Protein AF-K9S9N6-F1 (afdb_monomer_lite)

Radius of gyration: 40.44 Å; chains: 1; bounding box: 75×22×131 Å

Foldseek 3Di:
DDDPPPPDPPVVVVVVVVVVVVVVVVVVVVVVVVVVVVVVVVVVVVVVVVVVVVVVVLVVVLVVVVVVLLVVLVVVLVVLLVVLVVQCVVCVVVVPVVSNVVSVVVNVVSVPDDSCPCVPDVVNSVVLSVDPPRDDDD

Secondary structure (DSSP, 8-state):
---------HHHHHHHHHHHHHHHHHHHHHHHHHHHHHHHHHHHHHHHHHHHHHHHHHHHHHHHHHHHHHHHHHHHHHHHHHHHHHHHHHHHHTT-HHHHHHHHHHHHHHHHS-TTGGGS-HHHHHHHHH-TTPPPP-

Structure (mmCIF, N/CA/C/O backbone):
data_AF-K9S9N6-F1
#
_entry.id   AF-K9S9N6-F1
#
loop_
_atom_site.group_PDB
_atom_site.id
_atom_site.type_symbol
_atom_site.label_atom_id
_atom_site.label_alt_id
_atom_site.label_comp_id
_atom_site.label_asym_id
_atom_site.label_entity_id
_atom_site.label_seq_id
_atom_site.pdbx_PDB_ins_code
_atom_site.Cartn_x
_atom_site.Cartn_y
_atom_site.Cartn_z
_atom_site.occupancy
_atom_site.B_iso_or_equiv
_atom_si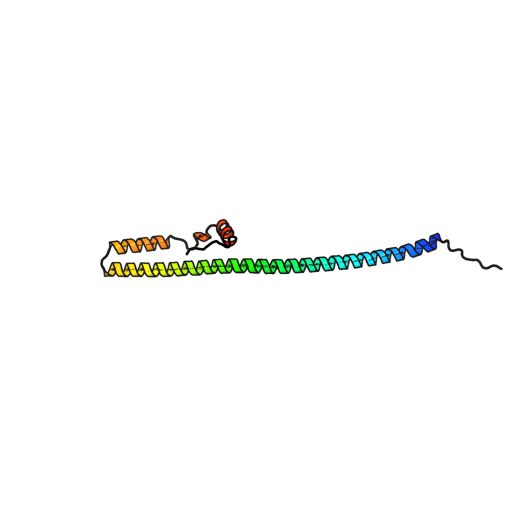te.auth_seq_id
_atom_site.auth_comp_id
_atom_site.auth_asym_id
_atom_site.auth_atom_id
_atom_site.pdbx_PDB_model_num
ATOM 1 N N . MET A 1 1 ? 47.840 4.949 -93.642 1.00 35.94 1 MET A N 1
ATOM 2 C CA . MET A 1 1 ? 47.994 6.023 -92.637 1.00 35.94 1 MET A CA 1
ATOM 3 C C . MET A 1 1 ? 47.017 5.736 -91.503 1.00 35.94 1 MET A C 1
ATOM 5 O O . MET A 1 1 ? 45.825 5.930 -91.660 1.00 35.94 1 MET A O 1
ATOM 9 N N . THR A 1 2 ? 47.425 4.837 -90.606 1.00 35.91 2 THR A N 1
ATOM 10 C CA . THR A 1 2 ? 47.933 5.119 -89.242 1.00 35.91 2 THR A CA 1
ATOM 11 C C . THR A 1 2 ? 46.810 5.328 -88.223 1.00 35.91 2 THR A C 1
ATOM 13 O O . THR A 1 2 ? 46.416 6.445 -87.905 1.00 35.91 2 THR A O 1
ATOM 16 N N . SER A 1 3 ? 46.335 4.201 -87.674 1.00 38.38 3 SER A N 1
ATOM 17 C CA . SER A 1 3 ? 45.550 4.136 -86.440 1.00 38.38 3 SER A CA 1
ATOM 18 C C . SER A 1 3 ? 46.307 4.805 -85.295 1.00 38.38 3 SER A C 1
ATOM 20 O O . SER A 1 3 ? 47.335 4.304 -84.839 1.00 38.38 3 SER A O 1
ATOM 22 N N . LYS A 1 4 ? 45.774 5.915 -84.784 1.00 41.75 4 LYS A N 1
ATOM 23 C CA . LYS A 1 4 ? 46.237 6.515 -83.533 1.00 41.75 4 LYS A CA 1
ATOM 24 C C . LYS A 1 4 ? 45.588 5.747 -82.380 1.00 41.75 4 LYS A C 1
ATOM 26 O O . LYS A 1 4 ? 44.461 6.036 -81.992 1.00 41.75 4 LYS A O 1
ATOM 31 N N . LYS A 1 5 ? 46.277 4.719 -81.869 1.00 47.81 5 LYS A N 1
ATOM 32 C CA . LYS A 1 5 ? 45.902 4.066 -80.606 1.00 47.81 5 LYS A CA 1
ATOM 33 C C . LYS A 1 5 ? 45.937 5.132 -79.510 1.00 47.81 5 LYS A C 1
ATOM 35 O O . LYS A 1 5 ? 47.008 5.615 -79.152 1.00 47.81 5 LYS A O 1
ATOM 40 N N . ILE A 1 6 ? 44.769 5.512 -79.003 1.00 48.66 6 ILE A N 1
ATOM 41 C CA . ILE A 1 6 ? 44.653 6.325 -77.793 1.00 48.66 6 ILE A CA 1
ATOM 42 C C . ILE A 1 6 ? 45.094 5.417 -76.643 1.00 48.66 6 ILE A C 1
ATOM 44 O O . ILE A 1 6 ? 44.329 4.587 -76.155 1.00 48.66 6 ILE A O 1
ATOM 48 N N . SER A 1 7 ? 46.370 5.513 -76.274 1.00 48.69 7 SER A N 1
ATOM 49 C CA . SER A 1 7 ? 46.910 4.852 -75.091 1.00 48.69 7 SER A CA 1
ATOM 50 C C . SER A 1 7 ? 46.390 5.595 -73.867 1.00 48.69 7 SER A C 1
ATOM 52 O O . SER A 1 7 ? 47.002 6.556 -73.406 1.00 48.69 7 SER A O 1
ATOM 54 N N . VAL A 1 8 ? 45.224 5.183 -73.373 1.00 56.25 8 VAL A N 1
ATOM 55 C CA . VAL A 1 8 ? 44.716 5.648 -72.081 1.00 56.25 8 VAL A CA 1
ATOM 56 C C . VAL A 1 8 ? 45.676 5.128 -71.015 1.00 56.25 8 VAL A C 1
ATOM 58 O O . VAL A 1 8 ? 45.861 3.916 -70.892 1.00 56.25 8 VAL A O 1
ATOM 61 N N . ASN A 1 9 ? 46.326 6.041 -70.293 1.00 54.34 9 ASN A N 1
ATOM 62 C CA . ASN A 1 9 ? 47.296 5.708 -69.257 1.00 54.34 9 ASN A CA 1
ATOM 63 C C . ASN A 1 9 ? 46.612 4.817 -68.196 1.00 54.34 9 ASN A C 1
ATOM 65 O O . ASN A 1 9 ? 45.558 5.215 -67.686 1.00 54.34 9 ASN A O 1
ATOM 69 N N . PRO A 1 10 ? 47.151 3.628 -67.860 1.00 54.59 10 PRO A N 1
ATOM 70 C CA . PRO A 1 10 ? 46.539 2.728 -66.881 1.00 54.59 10 PRO A CA 1
ATOM 71 C C . PRO A 1 10 ? 46.238 3.424 -65.545 1.00 54.59 10 PRO A C 1
ATOM 73 O O . PRO A 1 10 ? 45.196 3.160 -64.958 1.00 54.59 10 PRO A O 1
ATOM 76 N N . ALA A 1 11 ? 47.048 4.404 -65.132 1.00 53.44 11 ALA A N 1
ATOM 77 C CA . ALA A 1 11 ? 46.818 5.186 -63.915 1.00 53.44 11 ALA A CA 1
ATOM 78 C C . ALA A 1 11 ? 45.503 6.003 -63.921 1.00 53.44 11 ALA A C 1
ATOM 80 O O . ALA A 1 11 ? 44.859 6.142 -62.884 1.00 53.44 11 ALA A O 1
ATOM 81 N N . GLN A 1 12 ? 45.053 6.510 -65.078 1.00 52.38 12 GLN A N 1
ATOM 82 C CA . GLN A 1 12 ? 43.804 7.285 -65.181 1.00 52.38 12 GLN A CA 1
ATOM 83 C C . GLN A 1 12 ? 42.551 6.397 -65.183 1.00 52.38 12 GLN A C 1
ATOM 85 O O . GLN A 1 12 ? 41.514 6.805 -64.668 1.00 52.38 12 GLN A O 1
ATOM 90 N N . LYS A 1 13 ? 42.641 5.172 -65.719 1.00 51.28 13 LYS A N 1
ATOM 91 C CA . LYS A 1 13 ? 41.547 4.187 -65.638 1.00 51.28 13 LYS A CA 1
ATOM 92 C C . LYS A 1 13 ? 41.347 3.660 -64.219 1.00 51.28 13 LYS A C 1
ATOM 94 O O . LYS A 1 13 ? 40.213 3.402 -63.834 1.00 51.28 13 LYS A O 1
ATOM 99 N N . VAL A 1 14 ? 42.434 3.517 -63.460 1.00 53.84 14 VAL A N 1
ATOM 100 C CA . VAL A 1 14 ? 42.390 3.059 -62.067 1.00 53.84 14 VAL A CA 1
ATOM 101 C C . VAL A 1 14 ? 41.729 4.125 -61.183 1.00 53.84 14 VAL A C 1
ATOM 103 O O . VAL A 1 14 ? 40.761 3.809 -60.505 1.00 53.84 14 VAL A O 1
ATOM 106 N N . ASN A 1 15 ? 42.113 5.403 -61.294 1.00 54.91 15 ASN A N 1
ATOM 107 C CA . ASN A 1 15 ? 41.486 6.490 -60.518 1.00 54.91 15 ASN A CA 1
ATOM 108 C C . ASN A 1 15 ? 39.991 6.723 -60.826 1.00 54.91 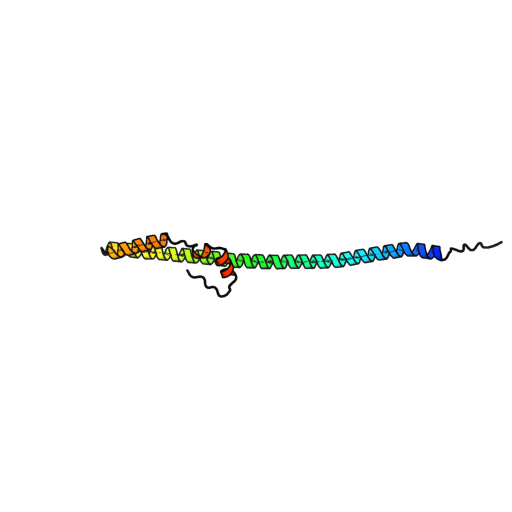15 ASN A C 1
ATOM 110 O O . ASN A 1 15 ? 39.243 7.122 -59.940 1.00 54.91 15 ASN A O 1
ATOM 114 N N . ALA A 1 16 ? 39.529 6.462 -62.054 1.00 57.09 16 ALA A N 1
ATOM 115 C CA . ALA A 1 16 ? 38.117 6.629 -62.420 1.00 57.09 16 ALA A CA 1
ATOM 116 C C . ALA A 1 16 ? 37.190 5.534 -61.850 1.00 57.09 16 ALA A C 1
ATOM 118 O O . ALA A 1 16 ? 35.989 5.757 -61.732 1.00 57.09 16 ALA A O 1
ATOM 119 N N . LEU A 1 17 ? 37.736 4.360 -61.512 1.00 56.94 17 LEU A N 1
ATOM 120 C CA . LEU A 1 17 ? 37.004 3.245 -60.894 1.00 56.94 17 LEU A CA 1
ATOM 121 C C . LEU A 1 17 ? 37.074 3.269 -59.361 1.00 56.94 17 LEU A C 1
ATOM 123 O O . LEU A 1 17 ? 36.203 2.696 -58.711 1.00 56.94 17 LEU A O 1
ATOM 127 N N . VAL A 1 18 ? 38.078 3.947 -58.798 1.00 61.56 18 VAL A N 1
ATOM 128 C CA . VAL A 1 18 ? 38.259 4.114 -57.349 1.00 61.56 18 VAL A CA 1
ATOM 129 C C . VAL A 1 18 ? 37.129 4.960 -56.748 1.00 61.56 18 VAL A C 1
ATOM 131 O O . VAL A 1 18 ? 36.502 4.511 -55.797 1.00 61.56 18 VAL A O 1
ATOM 134 N N . LEU A 1 19 ? 36.754 6.085 -57.372 1.00 71.69 19 LEU A N 1
ATOM 135 C CA . LEU A 1 19 ? 35.685 6.965 -56.864 1.00 71.69 19 LEU A CA 1
ATOM 136 C C . LEU A 1 19 ? 34.297 6.281 -56.777 1.00 71.69 19 LEU A C 1
ATOM 138 O O . LEU A 1 19 ? 33.666 6.352 -55.726 1.00 71.69 19 LEU A O 1
ATOM 142 N N . PRO A 1 20 ? 33.793 5.571 -57.812 1.00 78.44 20 PRO A N 1
ATOM 143 C CA . PRO A 1 20 ? 32.525 4.846 -57.701 1.00 78.44 20 PRO A CA 1
ATOM 144 C C . PRO A 1 20 ? 32.567 3.680 -56.709 1.00 78.44 20 PRO A C 1
ATOM 146 O O . PRO A 1 20 ? 31.561 3.399 -56.062 1.00 78.44 20 PRO A O 1
ATOM 149 N N . ALA A 1 21 ? 33.706 2.987 -56.592 1.00 80.69 21 ALA A N 1
ATOM 150 C CA . ALA A 1 21 ? 33.866 1.890 -55.641 1.00 80.69 21 ALA A CA 1
ATOM 151 C C . ALA A 1 21 ? 33.877 2.393 -54.188 1.00 80.69 21 ALA A C 1
ATOM 153 O O . ALA A 1 21 ? 3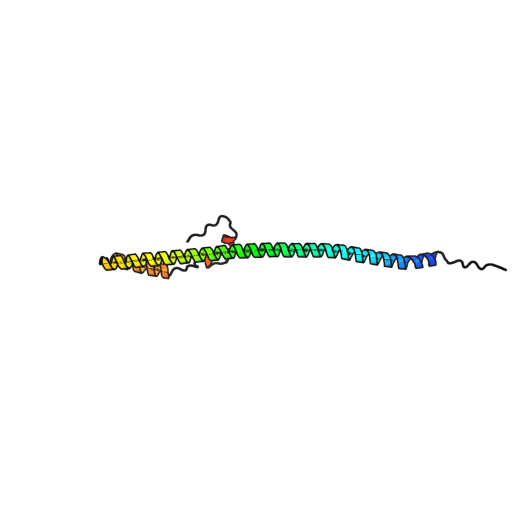3.247 1.779 -53.330 1.00 80.69 21 ALA A O 1
ATOM 154 N N . GLU A 1 22 ? 34.522 3.533 -53.928 1.00 85.19 22 GLU A N 1
ATOM 155 C CA . GLU A 1 22 ? 34.493 4.226 -52.635 1.00 85.19 22 GLU A CA 1
ATOM 156 C C . GLU A 1 22 ? 33.070 4.675 -52.281 1.00 85.19 22 GLU A C 1
ATOM 158 O O . GLU A 1 22 ? 32.581 4.329 -51.208 1.00 85.19 22 GLU A O 1
ATOM 163 N N . CYS A 1 23 ? 32.343 5.314 -53.207 1.00 85.50 23 CYS A N 1
ATOM 164 C CA . CYS A 1 23 ? 30.943 5.693 -52.978 1.00 85.50 23 CYS A CA 1
ATOM 165 C C . CYS A 1 23 ? 30.038 4.484 -52.687 1.00 85.50 23 CYS A C 1
ATOM 167 O O . CYS A 1 23 ? 29.174 4.547 -51.815 1.00 85.50 23 CYS A O 1
ATOM 169 N N . LEU A 1 24 ? 30.217 3.367 -53.401 1.00 89.75 24 LEU A N 1
ATOM 170 C CA . LEU A 1 24 ? 29.468 2.138 -53.121 1.00 89.75 24 LEU A CA 1
ATOM 171 C C . LEU A 1 24 ? 29.815 1.572 -51.740 1.00 89.75 24 LEU A C 1
ATOM 173 O O . LEU A 1 24 ? 28.915 1.133 -51.026 1.00 89.75 24 LEU A O 1
ATOM 177 N N . SER A 1 25 ? 31.090 1.611 -51.350 1.00 92.06 25 SER A N 1
ATOM 178 C CA . SER A 1 25 ? 31.528 1.189 -50.019 1.00 92.06 25 SER A CA 1
ATOM 179 C C . SER A 1 25 ? 30.906 2.051 -48.921 1.00 92.06 25 SER A C 1
ATOM 181 O O . SER A 1 25 ? 30.432 1.511 -47.926 1.00 92.06 25 SER A O 1
ATOM 183 N N . GLU A 1 26 ? 30.853 3.370 -49.106 1.00 93.12 26 GLU A N 1
ATOM 184 C CA . GLU A 1 26 ? 30.209 4.295 -48.166 1.00 93.12 26 GLU A CA 1
ATOM 185 C C . GLU A 1 26 ? 28.707 4.025 -48.034 1.00 93.12 26 GLU A C 1
ATOM 187 O O . GLU A 1 26 ? 28.184 3.996 -46.922 1.00 93.12 26 GLU A O 1
ATOM 192 N N . ILE A 1 27 ? 28.011 3.760 -49.146 1.00 93.69 27 ILE A N 1
ATOM 193 C CA . ILE A 1 27 ? 26.580 3.418 -49.128 1.00 93.69 27 ILE A CA 1
ATOM 194 C C . ILE A 1 27 ? 26.349 2.099 -48.389 1.00 93.69 27 ILE A C 1
ATOM 196 O O . ILE A 1 27 ? 25.461 2.018 -47.541 1.00 93.69 27 ILE A O 1
ATOM 200 N N . VAL A 1 28 ? 27.144 1.066 -48.682 1.00 95.69 28 VAL A N 1
ATOM 201 C CA . VAL A 1 28 ? 27.030 -0.234 -48.005 1.00 95.69 28 VAL A CA 1
ATOM 202 C C . VAL A 1 28 ? 27.301 -0.082 -46.510 1.00 95.69 28 VAL A C 1
ATOM 204 O O . VAL A 1 28 ? 26.550 -0.633 -45.704 1.00 95.69 28 VAL A O 1
ATOM 207 N N . GLN A 1 29 ? 28.312 0.705 -46.136 1.00 96.00 29 GLN A N 1
ATOM 208 C CA . GLN A 1 29 ? 28.620 0.986 -44.738 1.00 96.00 29 GLN A CA 1
ATOM 209 C C . GLN A 1 29 ? 27.463 1.721 -44.054 1.00 96.00 29 GLN A C 1
ATOM 211 O O . GLN A 1 29 ? 26.982 1.261 -43.024 1.00 96.00 29 GLN A O 1
ATOM 216 N N . ALA A 1 30 ? 26.936 2.786 -44.662 1.00 95.88 30 ALA A N 1
ATOM 217 C CA . ALA A 1 30 ? 25.815 3.545 -44.114 1.00 95.88 30 ALA A CA 1
ATOM 218 C C . ALA A 1 30 ? 24.543 2.690 -43.963 1.00 95.88 30 ALA A C 1
ATOM 220 O O . ALA A 1 30 ? 23.841 2.790 -42.957 1.00 95.88 30 ALA A O 1
ATOM 221 N N . CYS A 1 31 ? 24.247 1.814 -44.930 1.00 96.25 31 CYS A N 1
ATOM 222 C CA . CYS A 1 31 ? 23.138 0.867 -44.828 1.00 96.25 31 CYS A CA 1
ATOM 223 C C . CYS A 1 31 ? 23.361 -0.158 -43.710 1.00 96.25 31 CYS A C 1
ATOM 225 O O . CYS A 1 31 ? 22.431 -0.442 -42.954 1.00 96.25 31 CYS A O 1
ATOM 227 N N . SER A 1 32 ? 24.574 -0.703 -43.590 1.00 96.56 32 SER A N 1
ATOM 228 C CA . SER A 1 32 ? 24.931 -1.635 -42.518 1.00 96.56 32 SER A CA 1
ATOM 229 C C . SER A 1 32 ? 24.783 -0.975 -41.146 1.00 96.56 32 SER A C 1
ATOM 231 O O . SER A 1 32 ? 24.112 -1.518 -40.268 1.00 96.56 32 SER A O 1
ATOM 233 N N . ASP A 1 33 ? 25.329 0.230 -40.984 1.00 97.56 33 ASP A N 1
ATOM 234 C CA . ASP A 1 33 ? 25.253 1.003 -39.745 1.00 97.56 33 ASP A CA 1
ATOM 235 C C . ASP A 1 33 ? 23.803 1.326 -39.388 1.00 97.56 33 ASP A C 1
ATOM 237 O O . ASP A 1 33 ? 23.387 1.128 -38.246 1.00 97.56 33 ASP A O 1
ATOM 241 N N . TYR A 1 34 ? 22.995 1.738 -40.370 1.00 97.25 34 TYR A N 1
ATOM 242 C CA . TYR A 1 34 ? 21.566 1.961 -40.168 1.00 97.25 34 TYR A CA 1
ATOM 243 C C . TYR A 1 34 ? 20.853 0.703 -39.661 1.00 97.25 34 TYR A C 1
ATOM 245 O O . TYR A 1 34 ? 20.088 0.790 -38.702 1.00 97.25 34 TYR A O 1
ATOM 253 N N . LEU A 1 35 ? 21.093 -0.464 -40.269 1.00 97.69 35 LEU A N 1
ATOM 254 C CA . LEU A 1 35 ? 20.455 -1.716 -39.850 1.00 97.69 35 LEU A CA 1
ATOM 255 C C . LEU A 1 35 ? 20.863 -2.111 -38.427 1.00 97.69 35 LEU A C 1
ATOM 257 O O . LEU A 1 35 ? 20.005 -2.499 -37.631 1.00 97.69 35 LEU A O 1
ATOM 261 N N . ILE A 1 36 ? 22.148 -1.964 -38.093 1.00 97.81 36 ILE A N 1
ATOM 262 C CA . ILE A 1 36 ? 22.672 -2.232 -36.749 1.00 97.81 36 ILE A CA 1
ATOM 263 C C . ILE A 1 36 ? 22.012 -1.298 -35.731 1.00 97.81 36 ILE A C 1
ATOM 265 O O . ILE A 1 36 ? 21.466 -1.767 -34.731 1.00 97.81 36 ILE A O 1
ATOM 269 N N . ILE A 1 37 ? 22.011 0.012 -35.995 1.00 98.06 37 ILE A N 1
ATOM 270 C CA . ILE A 1 37 ? 21.406 1.015 -35.112 1.00 98.06 37 ILE A CA 1
ATOM 271 C C . ILE A 1 37 ? 19.906 0.753 -34.969 1.00 98.06 37 ILE A C 1
ATOM 273 O O . ILE A 1 37 ? 19.385 0.753 -33.857 1.00 98.06 37 ILE A O 1
ATOM 277 N N . ALA A 1 38 ? 19.199 0.473 -36.064 1.00 97.94 38 ALA A N 1
ATOM 278 C CA . ALA A 1 38 ? 17.768 0.202 -36.030 1.00 97.94 38 ALA A CA 1
ATOM 279 C C . ALA A 1 38 ? 17.438 -0.994 -35.125 1.00 97.94 38 ALA A C 1
ATOM 281 O O . ALA A 1 38 ? 16.485 -0.924 -34.347 1.00 97.94 38 ALA A O 1
ATOM 282 N N . GLU A 1 39 ? 18.224 -2.070 -35.184 1.00 97.69 39 GLU A N 1
ATOM 283 C CA . GLU A 1 39 ? 18.004 -3.248 -34.346 1.00 97.69 39 GLU A CA 1
ATOM 284 C C . GLU A 1 39 ? 18.362 -3.002 -32.871 1.00 97.69 39 GLU A C 1
ATOM 286 O O . GLU A 1 39 ? 17.619 -3.405 -31.967 1.00 97.69 39 GLU A O 1
ATOM 291 N N . GLN A 1 40 ? 19.438 -2.254 -32.607 1.00 98.19 40 GLN A N 1
ATOM 292 C CA . GLN A 1 40 ? 19.784 -1.804 -31.255 1.00 98.19 40 GLN A CA 1
ATOM 293 C C . GLN A 1 40 ? 18.672 -0.938 -30.652 1.00 98.19 40 GLN A C 1
ATOM 295 O O . GLN A 1 40 ? 18.247 -1.175 -29.522 1.00 98.19 40 GLN A O 1
ATOM 300 N N . GLU A 1 41 ? 18.144 0.025 -31.407 1.00 97.88 41 GLU A N 1
ATOM 301 C CA . GLU A 1 41 ? 17.078 0.914 -30.944 1.00 97.88 41 GLU A CA 1
ATOM 302 C C . GLU A 1 41 ? 15.749 0.176 -30.738 1.00 97.88 41 GLU A C 1
ATOM 304 O O . GLU A 1 41 ? 15.024 0.467 -29.789 1.00 97.88 41 GLU A O 1
ATOM 309 N N . LYS A 1 42 ? 15.412 -0.825 -31.565 1.00 98.06 42 LYS A N 1
ATOM 310 C CA . LYS A 1 42 ? 14.264 -1.710 -31.281 1.00 98.06 42 LYS A CA 1
ATOM 311 C C . LYS A 1 42 ? 14.446 -2.454 -29.962 1.00 98.06 42 LYS A C 1
ATOM 313 O O . LYS A 1 42 ? 13.506 -2.535 -29.174 1.00 98.06 42 LYS A O 1
ATOM 318 N N . THR A 1 43 ? 15.644 -2.977 -29.716 1.00 97.75 43 THR A N 1
ATOM 319 C CA . THR A 1 43 ? 15.954 -3.702 -28.479 1.00 97.75 43 THR A CA 1
ATOM 320 C C . THR A 1 43 ? 15.846 -2.782 -27.264 1.00 97.75 43 THR A C 1
ATOM 322 O O . THR A 1 43 ? 15.205 -3.149 -26.281 1.00 97.75 43 THR A O 1
ATOM 325 N N . LYS A 1 44 ? 16.381 -1.557 -27.352 1.00 98.25 44 LYS A N 1
ATOM 326 C CA . LYS A 1 44 ? 16.252 -0.538 -26.299 1.00 98.25 44 LYS A CA 1
ATOM 327 C C . LYS A 1 44 ? 14.792 -0.187 -26.017 1.00 98.25 44 LYS A C 1
ATOM 329 O O . LYS A 1 44 ? 14.402 -0.170 -24.856 1.00 98.25 44 LYS A O 1
ATOM 334 N N . ARG A 1 45 ? 13.966 0.024 -27.051 1.00 98.06 45 ARG A N 1
ATOM 335 C CA . ARG A 1 45 ? 12.525 0.297 -26.876 1.00 98.06 45 ARG A CA 1
ATOM 336 C C . ARG A 1 45 ? 11.811 -0.841 -26.152 1.00 98.06 45 ARG A C 1
ATOM 338 O O . ARG A 1 45 ? 11.137 -0.586 -25.163 1.00 98.06 45 ARG A O 1
ATOM 345 N N . ARG A 1 46 ? 12.041 -2.095 -26.560 1.00 97.81 46 ARG A N 1
ATOM 346 C CA . ARG A 1 46 ? 11.476 -3.264 -25.860 1.00 97.81 46 ARG A CA 1
ATOM 347 C C . ARG A 1 46 ? 11.935 -3.353 -24.404 1.00 97.81 46 ARG A C 1
ATOM 349 O O . ARG A 1 46 ? 11.149 -3.725 -23.541 1.00 97.81 46 ARG A O 1
ATOM 356 N N . ALA A 1 47 ? 13.197 -3.028 -24.123 1.00 97.62 47 ALA A N 1
ATOM 357 C CA . ALA A 1 47 ? 13.711 -3.010 -22.756 1.00 97.62 47 ALA A CA 1
ATOM 358 C C . ALA A 1 47 ? 13.024 -1.931 -21.903 1.00 97.62 47 ALA A C 1
ATOM 360 O O . ALA A 1 47 ? 12.674 -2.206 -20.758 1.00 97.62 47 ALA A O 1
ATOM 361 N N . ILE A 1 48 ? 12.783 -0.743 -22.468 1.00 98.06 48 ILE A N 1
ATOM 362 C CA . ILE A 1 48 ? 12.039 0.339 -21.807 1.00 98.06 48 ILE A CA 1
ATOM 363 C C . ILE A 1 48 ? 10.596 -0.092 -21.530 1.00 98.06 48 ILE A C 1
ATOM 365 O O . ILE A 1 48 ? 10.147 0.044 -20.400 1.00 98.06 48 ILE A O 1
ATOM 369 N N . GLU A 1 49 ? 9.900 -0.678 -22.508 1.00 98.12 49 GLU A N 1
ATOM 370 C CA . GLU A 1 49 ? 8.524 -1.176 -22.340 1.00 98.12 49 GLU A CA 1
ATOM 371 C C . GLU A 1 49 ? 8.432 -2.261 -21.252 1.00 98.12 49 GLU A C 1
ATOM 373 O O . GLU A 1 49 ? 7.522 -2.265 -20.420 1.00 98.12 49 GLU A O 1
ATOM 378 N N . ALA A 1 50 ? 9.392 -3.191 -21.229 1.00 97.88 50 ALA A N 1
ATOM 379 C CA . ALA A 1 50 ? 9.449 -4.236 -20.211 1.00 97.88 50 ALA A CA 1
ATOM 380 C C . ALA A 1 50 ? 9.725 -3.659 -18.814 1.00 97.88 50 ALA A C 1
ATOM 382 O O . ALA A 1 50 ? 9.102 -4.085 -17.837 1.00 97.88 50 ALA A O 1
ATOM 383 N N . TRP A 1 51 ? 10.639 -2.688 -18.721 1.00 97.94 51 TRP A N 1
ATOM 384 C CA . TRP A 1 51 ? 10.942 -1.978 -17.482 1.00 97.94 51 TRP A CA 1
ATOM 385 C C . TRP A 1 51 ? 9.729 -1.193 -16.978 1.00 97.94 51 TRP A C 1
ATOM 387 O O . TRP A 1 51 ? 9.335 -1.374 -15.831 1.00 97.94 51 TRP A O 1
ATOM 397 N N . GLU A 1 52 ? 9.078 -0.419 -17.848 1.00 98.00 52 GLU A N 1
ATOM 398 C CA . GLU A 1 52 ? 7.865 0.338 -17.537 1.00 98.00 52 GLU A CA 1
ATOM 399 C C . GLU A 1 52 ? 6.778 -0.583 -16.980 1.00 98.00 52 GLU A C 1
ATOM 401 O O . GLU A 1 52 ? 6.255 -0.345 -15.890 1.00 98.00 52 GLU A O 1
ATOM 406 N N . LYS A 1 53 ? 6.482 -1.686 -17.679 1.00 98.06 53 LYS A N 1
ATOM 407 C CA . LYS A 1 53 ? 5.462 -2.645 -17.243 1.00 98.06 53 LYS A CA 1
ATOM 408 C C . LYS A 1 53 ? 5.777 -3.231 -15.867 1.00 98.06 53 LYS A C 1
ATOM 410 O O . LYS A 1 53 ? 4.872 -3.365 -15.043 1.00 98.06 53 LYS A O 1
ATOM 415 N N . LYS A 1 54 ? 7.040 -3.588 -15.617 1.00 97.81 54 LYS A N 1
ATOM 416 C CA . LYS A 1 54 ? 7.480 -4.111 -14.320 1.00 97.81 54 LYS A CA 1
ATOM 417 C C . LYS A 1 54 ? 7.320 -3.056 -13.225 1.00 97.81 54 LYS A C 1
ATOM 419 O O . LYS A 1 54 ? 6.701 -3.342 -12.206 1.00 97.81 54 LYS A O 1
ATOM 424 N N . SER A 1 55 ? 7.818 -1.844 -13.449 1.00 95.75 55 SER A N 1
ATOM 425 C CA . SER A 1 55 ? 7.748 -0.758 -12.471 1.00 95.75 55 SER A CA 1
ATOM 426 C C . SER A 1 55 ? 6.309 -0.359 -12.148 1.00 95.75 55 SER A C 1
ATOM 428 O O . SER A 1 55 ? 5.976 -0.184 -10.980 1.00 95.75 55 SER A O 1
ATOM 430 N N . LEU A 1 56 ? 5.424 -0.286 -13.146 1.00 97.75 56 LEU A N 1
ATOM 431 C CA . LEU A 1 56 ? 4.000 -0.021 -12.920 1.00 97.75 56 LEU A CA 1
ATOM 432 C C . LEU A 1 56 ? 3.331 -1.128 -12.099 1.00 97.75 56 LEU A C 1
ATOM 434 O O . LEU A 1 56 ? 2.549 -0.830 -11.196 1.00 97.75 56 LEU A O 1
ATOM 438 N N . ALA A 1 57 ? 3.645 -2.396 -12.380 1.00 96.69 57 ALA A N 1
ATOM 439 C CA . ALA A 1 57 ? 3.121 -3.520 -11.609 1.00 96.69 57 ALA A CA 1
ATOM 440 C C . ALA A 1 57 ? 3.602 -3.486 -10.148 1.00 96.69 57 ALA A C 1
ATOM 442 O O . ALA A 1 57 ? 2.801 -3.688 -9.238 1.00 96.69 57 ALA A O 1
ATOM 443 N N . GLU A 1 58 ? 4.879 -3.174 -9.916 1.00 93.00 58 GLU A N 1
ATOM 444 C CA . GLU A 1 58 ? 5.445 -3.019 -8.570 1.00 93.00 58 GLU A CA 1
ATOM 445 C C . GLU A 1 58 ? 4.802 -1.856 -7.804 1.00 93.00 58 GLU A C 1
ATOM 447 O O . GLU A 1 58 ? 4.425 -2.021 -6.644 1.00 93.00 58 GLU A O 1
ATOM 452 N N . ILE A 1 59 ? 4.630 -0.693 -8.445 1.00 93.31 59 ILE A N 1
ATOM 453 C CA . ILE A 1 59 ? 3.959 0.469 -7.841 1.00 93.31 59 ILE A CA 1
ATOM 454 C C . ILE A 1 59 ? 2.518 0.116 -7.471 1.00 93.31 59 ILE A C 1
ATOM 456 O O . ILE A 1 59 ? 2.080 0.418 -6.361 1.00 93.31 59 ILE A O 1
ATOM 460 N N . LYS A 1 60 ? 1.789 -0.552 -8.374 1.00 95.69 60 LYS A N 1
ATOM 461 C CA . LYS A 1 60 ? 0.403 -0.953 -8.123 1.00 95.69 60 LYS A CA 1
ATOM 462 C C . LYS A 1 60 ? 0.307 -1.939 -6.960 1.00 95.69 60 LYS A C 1
ATOM 464 O O . LYS A 1 60 ? -0.494 -1.715 -6.066 1.00 95.69 60 LYS A O 1
ATOM 469 N N . ALA A 1 61 ? 1.161 -2.961 -6.918 1.00 92.38 61 ALA A N 1
ATOM 470 C CA . ALA A 1 61 ? 1.169 -3.927 -5.822 1.00 92.38 61 ALA A CA 1
ATOM 471 C C . ALA A 1 61 ? 1.446 -3.262 -4.461 1.00 92.38 61 ALA A C 1
ATOM 473 O O . ALA A 1 61 ? 0.757 -3.545 -3.483 1.00 92.38 61 ALA A O 1
ATOM 474 N N . LYS A 1 62 ? 2.411 -2.333 -4.404 1.00 90.81 62 LYS A N 1
ATOM 475 C CA . LYS A 1 62 ? 2.700 -1.550 -3.191 1.00 90.81 62 LYS A CA 1
ATOM 476 C C . LYS A 1 62 ? 1.516 -0.668 -2.789 1.00 90.81 62 LYS A C 1
ATOM 478 O O . LYS A 1 62 ? 1.180 -0.606 -1.611 1.00 90.81 62 LYS A O 1
ATOM 483 N N . SER A 1 63 ? 0.873 -0.012 -3.755 1.00 93.25 63 SER A N 1
ATOM 484 C CA . SER A 1 63 ? -0.328 0.795 -3.517 1.00 93.25 63 SER A CA 1
ATOM 485 C C . SER A 1 63 ? -1.471 -0.0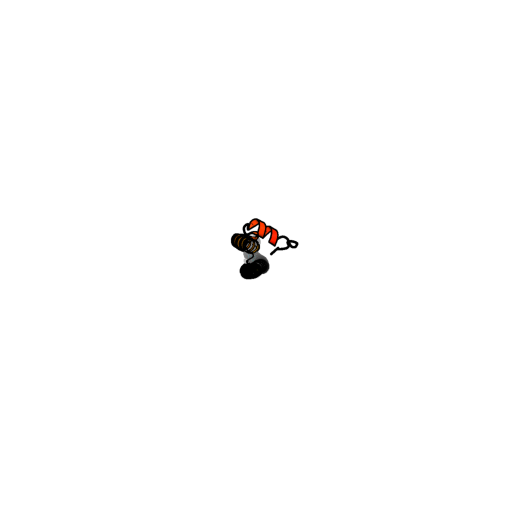50 -2.957 1.00 93.25 63 SER A C 1
ATOM 487 O O . SER A 1 63 ? -2.058 0.324 -1.949 1.00 93.25 63 SER A O 1
ATOM 489 N N . ASP A 1 64 ? -1.771 -1.185 -3.585 1.00 93.94 64 ASP A N 1
ATOM 490 C CA . ASP A 1 64 ? -2.868 -2.066 -3.181 1.00 93.94 64 ASP A CA 1
ATOM 491 C C . ASP A 1 64 ? -2.641 -2.605 -1.757 1.00 93.94 64 ASP A C 1
ATOM 493 O O . ASP A 1 64 ? -3.572 -2.639 -0.953 1.00 93.94 64 ASP A O 1
ATOM 497 N N . LEU A 1 65 ? -1.393 -2.938 -1.402 1.00 90.81 65 LEU A N 1
ATOM 498 C CA . LEU A 1 65 ? -1.026 -3.338 -0.042 1.00 90.81 65 LEU A CA 1
ATOM 499 C C . LEU A 1 65 ? -1.274 -2.215 0.972 1.00 90.81 65 LEU A C 1
ATOM 501 O O . LEU A 1 65 ? -1.903 -2.455 2.002 1.00 90.81 65 LEU A O 1
ATOM 505 N N . LEU A 1 66 ? -0.799 -0.996 0.694 1.00 90.38 66 LEU A N 1
ATOM 506 C CA . LEU A 1 66 ? -0.966 0.141 1.605 1.00 90.38 66 LEU A CA 1
ATOM 507 C C . LEU A 1 66 ? -2.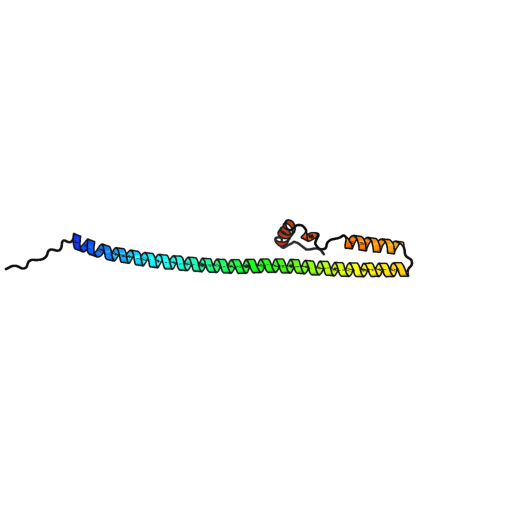442 0.509 1.791 1.00 90.38 66 LEU A C 1
ATOM 509 O O . LEU A 1 66 ? -2.867 0.779 2.911 1.00 90.38 66 LEU A O 1
ATOM 513 N N . ILE A 1 67 ? -3.229 0.493 0.713 1.00 91.94 67 ILE A N 1
ATOM 514 C CA . ILE A 1 67 ? -4.672 0.740 0.786 1.00 91.94 67 ILE A CA 1
ATOM 515 C C . ILE A 1 67 ? -5.360 -0.350 1.609 1.00 91.94 67 ILE A C 1
ATOM 517 O O . ILE A 1 67 ? -6.105 -0.017 2.527 1.00 91.94 67 ILE A O 1
ATOM 521 N N . 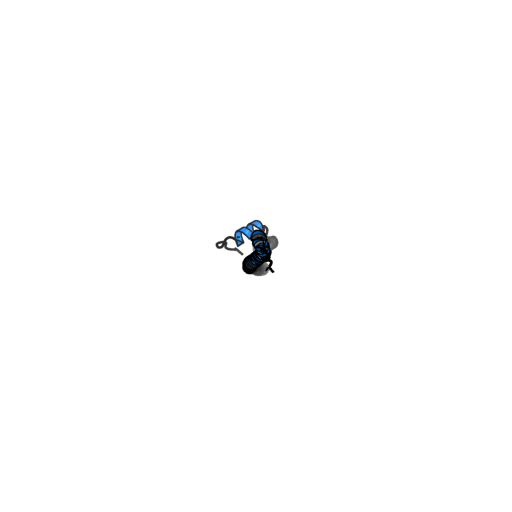GLY A 1 68 ? -5.053 -1.628 1.366 1.00 92.00 68 GLY A N 1
ATOM 522 C CA . GLY A 1 68 ? -5.622 -2.730 2.144 1.00 92.00 68 GLY A CA 1
ATOM 523 C C . GLY A 1 68 ? -5.261 -2.665 3.633 1.00 92.00 68 GLY A C 1
ATOM 524 O O . GLY A 1 68 ? -6.112 -2.912 4.487 1.00 92.00 68 GLY A O 1
ATOM 525 N N . TYR A 1 69 ? -4.025 -2.275 3.961 1.00 90.44 69 TYR A N 1
ATOM 526 C CA . TYR A 1 69 ? -3.607 -2.021 5.343 1.00 90.44 69 TYR A CA 1
ATOM 527 C C . TYR A 1 69 ? -4.442 -0.910 5.991 1.00 90.44 69 TYR A C 1
ATOM 529 O O . TYR A 1 69 ? -4.937 -1.073 7.108 1.00 90.44 69 TYR A O 1
ATOM 537 N N . LEU A 1 70 ? -4.633 0.208 5.284 1.00 90.38 70 LEU A N 1
ATOM 538 C CA . LEU A 1 70 ? -5.416 1.330 5.790 1.00 90.38 70 LEU A CA 1
ATOM 539 C C . LEU A 1 70 ? -6.872 0.936 6.022 1.00 90.38 70 LEU A C 1
ATOM 541 O O . LEU A 1 70 ? -7.377 1.153 7.120 1.00 90.38 70 LEU A O 1
ATOM 545 N N . GLU A 1 71 ? -7.527 0.321 5.038 1.00 92.81 71 GLU A N 1
ATOM 546 C CA . GLU A 1 71 ? -8.909 -0.157 5.169 1.00 92.81 71 GLU A CA 1
ATOM 547 C C . GLU A 1 71 ? -9.071 -1.040 6.413 1.00 92.81 71 GLU A C 1
ATOM 549 O O . GLU A 1 71 ? -9.949 -0.794 7.240 1.00 92.81 71 GLU A O 1
ATOM 554 N N . ARG A 1 72 ? -8.148 -1.989 6.619 1.00 92.12 72 ARG A N 1
ATOM 555 C CA . ARG A 1 72 ? -8.145 -2.873 7.788 1.00 92.12 72 ARG A CA 1
ATOM 556 C C . ARG A 1 72 ? -7.971 -2.113 9.108 1.00 92.12 72 ARG A C 1
ATOM 558 O O . ARG A 1 72 ? -8.751 -2.327 10.033 1.00 92.12 72 ARG A O 1
ATOM 565 N N . SER A 1 73 ? -6.996 -1.205 9.189 1.00 91.06 73 SER A N 1
ATOM 566 C CA . SER A 1 73 ? -6.732 -0.403 10.396 1.00 91.06 73 SER A CA 1
ATOM 567 C C . SER A 1 73 ? -7.922 0.492 10.765 1.00 91.06 73 SER A C 1
ATOM 569 O O . SER A 1 73 ? -8.263 0.648 11.942 1.00 91.06 73 SER A O 1
ATOM 571 N N . PHE A 1 74 ? -8.588 1.083 9.769 1.00 91.31 74 PHE A N 1
ATOM 572 C CA . PHE A 1 74 ? -9.783 1.895 9.998 1.00 91.31 74 PHE A CA 1
ATOM 573 C C . PHE A 1 74 ? -10.986 1.046 10.424 1.00 91.31 74 PHE A C 1
ATOM 575 O O . PHE A 1 74 ? -11.676 1.432 11.371 1.00 91.31 74 PHE A O 1
ATOM 582 N N . ASP A 1 75 ? -11.200 -0.115 9.802 1.00 94.38 75 ASP A N 1
ATOM 583 C CA . ASP A 1 75 ? -12.262 -1.054 10.177 1.00 94.38 75 ASP A CA 1
ATOM 584 C C . ASP A 1 75 ? -12.102 -1.561 11.615 1.00 94.38 75 ASP A C 1
ATOM 586 O O . ASP A 1 75 ? -13.071 -1.626 12.378 1.00 94.38 75 ASP A O 1
ATOM 590 N N . GLU A 1 76 ? -10.882 -1.921 12.010 1.00 92.62 76 GLU A N 1
ATOM 591 C CA . GLU A 1 76 ? -10.588 -2.372 13.370 1.00 92.62 76 GLU A CA 1
ATOM 592 C C . GLU A 1 76 ? -10.764 -1.241 14.380 1.00 92.62 76 GLU A C 1
ATOM 594 O O . GLU A 1 76 ? -11.405 -1.437 15.416 1.00 92.62 76 GLU A O 1
ATOM 599 N N . ARG A 1 77 ? -10.332 -0.016 14.050 1.00 93.94 77 ARG A N 1
ATOM 600 C CA . ARG A 1 77 ? -10.595 1.146 14.907 1.00 93.94 77 ARG A CA 1
ATOM 601 C C . ARG A 1 77 ? -12.091 1.409 15.080 1.00 93.94 77 ARG A C 1
ATOM 603 O O . ARG A 1 77 ? -12.520 1.694 16.197 1.00 93.94 77 ARG A O 1
ATOM 610 N N . ALA A 1 78 ? -12.886 1.303 14.016 1.00 95.06 78 ALA A N 1
ATOM 611 C CA . ALA A 1 78 ? -14.335 1.479 14.094 1.00 95.06 78 ALA A CA 1
ATOM 612 C C . ALA A 1 78 ? -14.980 0.442 15.029 1.00 95.06 78 ALA A C 1
ATOM 614 O O . ALA A 1 78 ? -15.772 0.806 15.900 1.00 95.06 78 ALA A O 1
ATOM 615 N N . LYS A 1 79 ? -14.584 -0.833 14.913 1.00 96.44 79 LYS A N 1
ATOM 616 C CA . LYS A 1 79 ? -15.048 -1.911 15.805 1.00 96.44 79 LYS A CA 1
ATOM 617 C C . LYS A 1 79 ? -14.638 -1.675 17.257 1.00 96.44 79 LYS A C 1
ATOM 619 O O . LYS A 1 79 ? -15.448 -1.880 18.162 1.00 96.44 79 LYS A O 1
ATOM 624 N N . ASN A 1 80 ? -13.412 -1.210 17.485 1.00 95.38 80 ASN A N 1
ATOM 625 C CA . ASN A 1 80 ? -12.917 -0.904 18.825 1.00 95.38 80 ASN A CA 1
ATOM 626 C C . ASN A 1 80 ? -13.703 0.244 19.470 1.00 95.38 80 ASN A C 1
ATOM 628 O O . ASN A 1 80 ? -14.116 0.116 20.620 1.00 95.38 80 ASN A O 1
ATOM 632 N N . PHE A 1 81 ? -13.985 1.328 18.737 1.00 96.25 81 PHE A N 1
ATOM 633 C CA . PHE A 1 81 ? -14.851 2.399 19.243 1.00 96.25 81 PHE A CA 1
ATOM 634 C C . PHE A 1 81 ? -16.256 1.897 19.567 1.00 96.25 81 PHE A C 1
ATOM 636 O O . PHE A 1 81 ? -16.754 2.185 20.652 1.00 96.25 81 PHE A O 1
ATOM 643 N N . GLN A 1 82 ? -16.869 1.121 18.670 1.00 97.81 82 GLN A N 1
ATOM 644 C CA . GLN A 1 82 ? -18.197 0.550 18.897 1.00 97.81 82 GLN A CA 1
ATOM 645 C C . GLN A 1 82 ? -18.232 -0.282 20.187 1.00 97.81 82 GLN A C 1
ATOM 647 O O . GLN A 1 82 ? -19.097 -0.081 21.035 1.00 97.81 82 GLN A O 1
ATOM 652 N N . SER A 1 83 ? -17.228 -1.139 20.379 1.00 97.69 83 SER A N 1
ATOM 653 C CA . SER A 1 83 ? -17.117 -1.996 21.564 1.00 97.69 83 SER A CA 1
ATOM 654 C C . SER A 1 83 ? -16.918 -1.177 22.846 1.00 97.69 83 SER A C 1
ATOM 656 O O . SER A 1 83 ? -17.495 -1.486 23.884 1.00 97.69 83 SER A O 1
ATOM 658 N N . LEU A 1 84 ? -16.125 -0.101 22.791 1.00 97.88 84 LEU A N 1
ATOM 659 C CA . LEU A 1 84 ? -15.929 0.796 23.932 1.00 97.88 84 LEU A CA 1
ATOM 660 C C . LEU A 1 84 ? -17.206 1.567 24.295 1.00 97.88 84 LEU A C 1
ATOM 662 O O . LEU A 1 84 ? -17.482 1.735 25.482 1.00 97.88 84 LEU A O 1
ATOM 666 N N . PHE A 1 85 ? -17.999 2.002 23.311 1.00 98.06 85 PHE A N 1
ATOM 667 C CA . PHE A 1 85 ? -19.290 2.642 23.576 1.00 98.06 85 PHE A CA 1
ATOM 668 C C . PHE A 1 85 ? -20.301 1.673 24.199 1.00 98.06 85 PHE A C 1
ATOM 670 O O . PHE A 1 85 ? -20.986 2.050 25.144 1.00 98.06 85 PHE A O 1
ATOM 677 N N . GLU A 1 86 ? -20.323 0.407 23.781 1.00 98.19 86 GLU A N 1
ATOM 678 C CA . GLU A 1 86 ? -21.152 -0.622 24.428 1.00 98.19 86 GLU A CA 1
ATOM 679 C C . GLU A 1 86 ? -20.764 -0.836 25.903 1.00 98.19 86 GLU A C 1
ATOM 681 O O . GLU A 1 86 ? -21.628 -0.998 26.768 1.00 98.19 86 GLU A O 1
ATOM 686 N N . VAL A 1 87 ? -19.465 -0.776 26.225 1.00 97.75 87 VAL A N 1
ATOM 687 C CA . VAL A 1 87 ? -18.987 -0.823 27.618 1.00 97.75 87 VAL A CA 1
ATOM 688 C C . VAL A 1 87 ? -19.424 0.418 28.402 1.00 97.75 87 VAL A C 1
ATOM 690 O O . VAL A 1 87 ? -19.789 0.289 29.572 1.00 97.75 87 VAL A O 1
ATOM 693 N N . VAL A 1 88 ? -19.415 1.605 27.785 1.00 97.81 88 VAL A N 1
ATOM 694 C CA . VAL A 1 88 ? -19.934 2.841 28.398 1.00 97.81 88 VAL A CA 1
ATOM 695 C C . VAL A 1 88 ? -21.418 2.693 28.729 1.00 97.81 88 VAL A C 1
ATOM 697 O O . VAL A 1 88 ? -21.804 2.933 29.874 1.00 97.81 88 VAL A O 1
ATOM 700 N N . ASP A 1 89 ? -22.231 2.239 27.774 1.00 98.06 89 ASP A N 1
ATOM 701 C CA . ASP A 1 89 ? -23.668 2.031 27.974 1.00 98.06 89 ASP A CA 1
ATOM 702 C C . ASP A 1 89 ? -23.935 1.039 29.115 1.00 98.06 89 ASP A C 1
ATOM 704 O O . ASP A 1 89 ? -24.771 1.286 29.990 1.00 98.06 89 ASP A O 1
ATOM 708 N N . HIS A 1 90 ? -23.173 -0.058 29.168 1.00 97.88 90 HIS A N 1
ATOM 709 C CA . HIS A 1 90 ? -23.283 -1.044 30.240 1.00 97.88 90 HIS A CA 1
ATOM 710 C C . HIS A 1 90 ? -22.870 -0.487 31.610 1.00 97.88 90 HIS A C 1
ATOM 712 O O . HIS A 1 90 ? -23.531 -0.756 32.617 1.00 97.88 90 HIS A O 1
ATOM 718 N N . ALA A 1 91 ? -21.800 0.308 31.667 1.00 98.00 91 ALA A N 1
ATOM 719 C CA . ALA A 1 91 ? -21.335 0.932 32.901 1.00 98.00 91 ALA A CA 1
ATOM 720 C C . ALA A 1 91 ? -22.358 1.939 33.450 1.00 98.00 91 ALA A C 1
ATOM 722 O O . ALA A 1 91 ? -22.593 1.970 34.656 1.00 98.00 91 ALA A O 1
ATOM 723 N N . ILE A 1 92 ? -23.014 2.705 32.571 1.00 97.62 92 ILE A N 1
ATOM 724 C CA . ILE A 1 92 ? -24.108 3.614 32.943 1.00 97.62 92 ILE A CA 1
ATOM 725 C C . ILE A 1 92 ? -25.301 2.819 33.484 1.00 97.62 92 ILE A C 1
ATOM 727 O O . ILE A 1 92 ? -25.818 3.137 34.552 1.00 97.62 92 ILE A O 1
ATOM 731 N N . ALA A 1 93 ? -25.722 1.761 32.784 1.00 98.12 93 ALA A N 1
ATOM 732 C CA . ALA A 1 93 ? -26.864 0.943 33.195 1.00 98.12 93 ALA A CA 1
ATOM 733 C C . ALA A 1 93 ? -26.645 0.213 34.535 1.00 98.12 93 ALA A C 1
ATOM 735 O O . ALA A 1 93 ? -27.612 -0.106 35.227 1.00 98.12 93 ALA A O 1
ATOM 736 N N . SER A 1 94 ? -25.388 -0.055 34.896 1.00 97.62 94 SER A N 1
ATOM 737 C CA . SER A 1 94 ? -24.997 -0.746 36.132 1.00 97.62 94 SER A CA 1
ATOM 738 C C . SER A 1 94 ? -24.526 0.185 37.258 1.00 97.62 94 SER A C 1
ATOM 740 O O . SER A 1 94 ? -24.099 -0.314 38.298 1.00 97.62 94 SER A O 1
ATOM 742 N N . ASP A 1 95 ? -24.594 1.509 37.069 1.00 96.69 95 ASP A N 1
ATOM 743 C CA . ASP A 1 95 ? -24.055 2.530 37.988 1.00 96.69 95 ASP A CA 1
ATOM 744 C C . ASP A 1 95 ? -22.570 2.292 38.362 1.00 96.69 95 ASP A C 1
ATOM 746 O O . ASP A 1 95 ? -22.087 2.612 39.453 1.00 96.69 95 ASP A O 1
ATOM 750 N N . ASN A 1 96 ? -21.807 1.697 37.437 1.00 97.75 96 ASN A N 1
ATOM 751 C CA . ASN A 1 96 ? -20.405 1.351 37.631 1.00 97.75 96 ASN A CA 1
ATOM 752 C C . ASN A 1 96 ? -19.489 2.495 37.177 1.00 97.75 96 ASN A C 1
ATOM 754 O O . ASN A 1 96 ? -18.874 2.468 36.107 1.00 97.75 96 ASN A O 1
ATOM 758 N N . ASN A 1 97 ? -19.358 3.502 38.040 1.00 96.19 97 ASN A N 1
ATOM 759 C CA . ASN A 1 97 ? -18.547 4.693 37.771 1.00 96.19 97 ASN A CA 1
ATOM 760 C C . ASN A 1 97 ? -17.061 4.391 37.496 1.00 96.19 97 ASN A C 1
ATOM 762 O O . ASN A 1 97 ? -16.408 5.119 36.744 1.00 96.19 97 ASN A O 1
ATOM 766 N N . GLN A 1 98 ? -16.515 3.309 38.061 1.00 97.56 98 GLN A N 1
ATOM 767 C CA . GLN A 1 98 ? -15.133 2.903 37.796 1.00 97.56 98 GLN A CA 1
ATOM 768 C C . GLN A 1 98 ? -14.967 2.397 36.357 1.00 97.56 98 GLN A C 1
ATOM 770 O O . GLN A 1 98 ? -14.036 2.813 35.663 1.00 97.56 98 GLN A O 1
ATOM 775 N N . GLN A 1 99 ? -15.872 1.531 35.895 1.00 97.31 99 GLN A N 1
ATOM 776 C CA . GLN A 1 99 ? -15.853 1.020 34.523 1.00 97.31 99 GLN A CA 1
ATOM 777 C C . GLN A 1 99 ? -16.122 2.131 33.505 1.00 97.31 99 GLN A C 1
ATOM 779 O O . GLN A 1 99 ? -15.447 2.184 32.479 1.00 97.31 99 GLN A O 1
ATOM 784 N N . LEU A 1 100 ? -17.035 3.055 33.822 1.00 97.62 100 LEU A N 1
ATOM 785 C CA . LEU A 1 100 ? -17.319 4.221 32.988 1.00 97.62 100 LEU A CA 1
ATOM 786 C C . LEU A 1 100 ? -16.064 5.080 32.781 1.00 97.62 100 LEU A C 1
ATOM 788 O O . LEU A 1 100 ? -15.709 5.396 31.648 1.00 97.62 100 LEU A O 1
ATOM 792 N N . SER A 1 101 ? -15.356 5.411 33.865 1.00 97.75 101 SER A N 1
ATOM 793 C CA . SER A 1 101 ? -14.112 6.187 33.795 1.00 97.75 101 SER A CA 1
ATOM 794 C C . SER A 1 101 ? -13.039 5.478 32.962 1.00 97.75 101 SER A C 1
ATOM 796 O O . SER A 1 101 ? -12.390 6.097 32.118 1.00 97.75 101 SER A O 1
ATOM 798 N N . LEU A 1 102 ? -12.870 4.165 33.147 1.00 97.62 102 LEU A N 1
ATOM 799 C CA . LEU A 1 102 ? -11.900 3.386 32.378 1.00 97.62 102 LEU A CA 1
ATOM 800 C C . LEU A 1 102 ? -12.237 3.369 30.879 1.00 97.62 102 LEU A C 1
ATOM 802 O O . LEU A 1 102 ? -11.352 3.595 30.055 1.00 97.62 102 LEU A O 1
ATOM 806 N N . ALA A 1 103 ? -13.507 3.153 30.527 1.00 97.19 103 ALA A N 1
ATOM 807 C CA . ALA A 1 103 ? -13.958 3.121 29.139 1.00 97.19 103 ALA A CA 1
ATOM 808 C C . ALA A 1 103 ? -13.788 4.483 28.446 1.00 97.19 103 ALA A C 1
ATOM 810 O O . ALA A 1 103 ? -13.265 4.545 27.335 1.00 97.19 103 ALA A O 1
ATOM 811 N N . LEU A 1 104 ? -14.143 5.585 29.117 1.00 97.38 104 LEU A N 1
ATOM 812 C CA . LEU A 1 104 ? -13.955 6.938 28.582 1.00 97.38 104 LEU A CA 1
ATOM 813 C C . LEU A 1 104 ? -12.473 7.272 28.359 1.00 97.38 104 LEU A C 1
ATOM 815 O O . LEU A 1 104 ? -12.126 7.837 27.323 1.00 97.38 104 LEU A O 1
ATOM 819 N N . ASN A 1 105 ? -11.592 6.887 29.288 1.00 97.75 105 ASN A N 1
ATOM 820 C CA . ASN A 1 105 ? -10.149 7.058 29.106 1.00 97.75 105 ASN A CA 1
ATOM 821 C C . ASN A 1 105 ? -9.636 6.252 27.905 1.00 97.75 105 ASN A C 1
ATOM 823 O O . ASN A 1 105 ? -8.924 6.803 27.070 1.00 97.75 105 ASN A O 1
ATOM 827 N N . ALA A 1 106 ? -10.064 4.994 27.757 1.00 97.06 106 ALA A N 1
ATOM 828 C CA . ALA A 1 106 ? -9.694 4.166 26.610 1.00 97.06 106 ALA A CA 1
ATOM 829 C C . ALA A 1 106 ? -10.173 4.760 25.270 1.00 97.06 106 ALA A C 1
ATOM 831 O O . ALA A 1 106 ? -9.429 4.734 24.292 1.00 97.06 106 ALA A O 1
ATOM 832 N N . ILE A 1 107 ? -11.376 5.350 25.222 1.00 96.56 107 ILE A N 1
ATOM 833 C CA . ILE A 1 107 ? -11.880 6.066 24.035 1.00 96.56 107 ILE A CA 1
ATOM 834 C C . ILE A 1 107 ? -10.974 7.251 23.699 1.00 96.56 107 ILE A C 1
ATOM 836 O O . ILE A 1 107 ? -10.602 7.435 22.540 1.00 96.56 107 ILE A O 1
ATOM 840 N N . VAL A 1 108 ? -10.608 8.055 24.699 1.00 96.69 108 VAL A N 1
ATOM 841 C CA . VAL A 1 108 ? -9.725 9.212 24.509 1.00 96.69 108 VAL A CA 1
ATOM 842 C C . VAL A 1 108 ? -8.342 8.772 24.028 1.00 96.69 108 VAL A C 1
ATOM 844 O O . VAL A 1 108 ? -7.793 9.391 23.117 1.00 96.69 108 VAL A O 1
ATOM 847 N N . ASP A 1 109 ? -7.782 7.710 24.599 1.00 95.44 109 ASP A N 1
ATOM 848 C CA . ASP A 1 109 ? -6.472 7.191 24.204 1.00 95.44 109 ASP A CA 1
ATOM 849 C C . ASP A 1 109 ? -6.491 6.629 22.779 1.00 95.44 109 ASP A C 1
ATOM 851 O O . ASP A 1 109 ? -5.604 6.943 21.980 1.00 95.44 109 ASP A O 1
ATOM 855 N N . LEU A 1 110 ? -7.546 5.897 22.408 1.00 93.44 110 LEU A N 1
ATOM 856 C CA . LEU A 1 110 ? -7.743 5.439 21.035 1.00 93.44 110 LEU A CA 1
ATOM 857 C C . LEU A 1 110 ? -7.899 6.619 20.064 1.00 93.44 110 LEU A C 1
ATOM 859 O O . LEU A 1 110 ? -7.294 6.607 18.994 1.00 93.44 110 LEU A O 1
ATOM 863 N N . ALA A 1 111 ? -8.642 7.662 20.441 1.00 92.56 111 ALA A N 1
ATOM 864 C CA . ALA A 1 111 ? -8.832 8.865 19.627 1.00 92.56 111 ALA A CA 1
ATOM 865 C C . ALA A 1 111 ? -7.549 9.696 19.453 1.00 92.56 111 ALA A C 1
ATOM 867 O O . ALA A 1 111 ? -7.383 10.363 18.433 1.00 92.56 111 ALA A O 1
ATOM 868 N N . LYS A 1 112 ? -6.631 9.655 20.426 1.00 92.81 112 LYS A N 1
ATOM 869 C CA . LYS A 1 112 ? -5.302 10.277 20.315 1.00 92.81 112 LYS A CA 1
ATOM 870 C C . LYS A 1 112 ? -4.353 9.481 19.420 1.00 92.81 112 LYS A C 1
ATOM 872 O O . LYS A 1 112 ? -3.391 10.051 18.905 1.00 92.81 112 LYS A O 1
ATOM 877 N N . SER A 1 113 ? -4.581 8.179 19.259 1.00 89.19 113 SER A N 1
ATOM 878 C CA . SER A 1 113 ? -3.752 7.333 18.402 1.00 89.19 113 SER A CA 1
ATOM 879 C C . SER A 1 113 ? -4.037 7.590 16.915 1.00 89.19 113 SER A C 1
ATOM 881 O O . SER A 1 113 ? -5.186 7.744 16.500 1.00 89.19 113 SER A O 1
ATOM 883 N N . SER A 1 114 ? -2.983 7.640 16.095 1.00 86.44 114 SER A N 1
ATOM 884 C CA . SER A 1 114 ? -3.118 7.828 14.646 1.00 86.44 114 SER A CA 1
ATOM 885 C C . SER A 1 114 ? -3.188 6.479 13.914 1.00 86.44 114 SER A C 1
ATOM 887 O O . SER A 1 114 ? -2.314 5.643 14.155 1.00 86.44 114 SER A O 1
ATOM 889 N N . PRO A 1 115 ? -4.118 6.282 12.953 1.00 82.44 115 PRO A N 1
ATOM 890 C CA . PRO A 1 115 ? -4.057 5.163 11.996 1.00 82.44 115 PRO A CA 1
ATOM 891 C C . PRO A 1 115 ? -2.784 5.112 11.184 1.00 82.44 115 PRO A C 1
ATOM 893 O O . PRO A 1 115 ? -2.411 4.066 10.674 1.00 82.44 115 PRO A O 1
ATOM 896 N N . PHE A 1 116 ? -2.146 6.261 11.025 1.00 84.00 116 PHE A N 1
ATOM 897 C CA . PHE A 1 116 ? -0.967 6.397 10.199 1.00 84.00 116 PHE A CA 1
ATOM 898 C C . PHE A 1 116 ? 0.311 6.299 11.023 1.00 84.00 116 PHE A C 1
ATOM 900 O O . PHE A 1 116 ? 1.361 6.649 10.499 1.00 84.00 116 PHE A O 1
ATOM 907 N N . LYS A 1 117 ? 0.266 5.874 12.299 1.00 83.56 117 LYS A N 1
ATOM 908 C CA . LYS A 1 117 ? 1.475 5.853 13.143 1.00 83.56 117 LYS A CA 1
ATOM 909 C C . LYS A 1 117 ? 2.584 5.007 12.496 1.00 83.56 117 LYS A C 1
ATOM 911 O O . LYS A 1 117 ? 3.723 5.457 12.437 1.00 83.56 117 LYS A O 1
ATOM 916 N N . ASP A 1 118 ? 2.227 3.849 11.936 1.00 81.00 118 ASP A N 1
ATOM 917 C CA . ASP A 1 118 ? 3.177 2.910 11.326 1.00 81.00 118 ASP A CA 1
ATOM 918 C C . ASP A 1 118 ? 3.551 3.321 9.891 1.00 81.00 118 ASP A C 1
ATOM 920 O O . ASP A 1 118 ? 4.524 2.828 9.325 1.00 81.00 118 ASP A O 1
ATOM 924 N N . LEU A 1 119 ? 2.817 4.286 9.324 1.00 85.88 119 LEU A N 1
ATOM 925 C CA . LEU A 1 119 ? 3.094 4.909 8.029 1.00 85.88 119 LEU A CA 1
ATOM 926 C C . LEU A 1 119 ? 3.705 6.314 8.153 1.00 85.88 119 LEU A C 1
ATOM 928 O O . LEU A 1 119 ? 3.884 6.996 7.144 1.00 85.88 119 LEU A O 1
ATOM 932 N N . ALA A 1 120 ? 4.017 6.769 9.370 1.00 84.50 120 ALA A N 1
ATOM 933 C CA . ALA A 1 120 ? 4.487 8.130 9.614 1.00 84.50 120 ALA A CA 1
ATOM 934 C C . ALA A 1 120 ? 5.889 8.378 9.034 1.00 84.50 120 ALA A C 1
ATOM 936 O O . ALA A 1 120 ? 6.198 9.497 8.625 1.00 84.50 120 ALA A O 1
ATOM 937 N N . ASP A 1 121 ? 6.725 7.338 8.976 1.00 88.62 121 ASP A N 1
ATOM 938 C CA . ASP A 1 121 ? 8.064 7.395 8.394 1.00 88.62 121 ASP A CA 1
ATOM 939 C C . ASP A 1 121 ? 8.131 6.614 7.079 1.00 88.62 121 ASP A C 1
ATOM 941 O O . ASP A 1 121 ? 8.242 5.386 7.051 1.00 88.62 121 ASP A O 1
ATOM 945 N N . LEU A 1 122 ? 8.145 7.359 5.973 1.00 84.81 122 LEU A N 1
ATOM 946 C CA . LEU A 1 122 ? 8.238 6.807 4.623 1.00 84.81 122 LEU A CA 1
ATOM 947 C C . LEU A 1 122 ? 9.504 5.968 4.397 1.00 84.81 122 LEU A C 1
ATOM 949 O O . LEU A 1 122 ? 9.473 5.036 3.595 1.00 84.81 122 LEU A O 1
ATOM 953 N N . SER A 1 123 ? 10.607 6.260 5.094 1.00 87.12 123 SER A N 1
ATOM 954 C CA . SER A 1 123 ? 11.848 5.491 4.943 1.00 87.12 123 SER A CA 1
ATOM 955 C C . SER A 1 123 ? 11.731 4.096 5.562 1.00 87.12 123 SER A C 1
ATOM 957 O O . SER A 1 123 ? 12.226 3.116 5.002 1.00 87.12 123 SER A O 1
ATOM 959 N N . THR A 1 124 ? 11.014 3.988 6.680 1.00 87.00 124 THR A N 1
ATOM 960 C CA . THR A 1 124 ? 10.677 2.714 7.320 1.00 87.00 124 THR A CA 1
ATOM 961 C C . THR A 1 124 ? 9.643 1.952 6.497 1.00 87.00 124 THR A C 1
ATOM 963 O O . THR A 1 124 ? 9.842 0.770 6.224 1.00 87.00 124 THR A O 1
ATOM 966 N N . VAL A 1 125 ? 8.608 2.634 5.992 1.00 88.25 125 VAL A N 1
ATOM 967 C CA . VAL A 1 125 ? 7.620 2.028 5.081 1.00 88.25 125 VAL A CA 1
ATOM 968 C C . VAL A 1 125 ? 8.302 1.441 3.847 1.00 88.25 125 VAL A C 1
ATOM 970 O O . VAL A 1 125 ? 8.010 0.311 3.469 1.00 88.25 125 VAL A O 1
ATOM 973 N N . GLN A 1 126 ? 9.248 2.162 3.239 1.00 86.75 126 GLN A N 1
ATOM 974 C CA . GLN A 1 126 ? 9.980 1.654 2.082 1.00 86.75 126 GLN A CA 1
ATOM 975 C C . GLN A 1 126 ? 10.748 0.367 2.413 1.00 86.75 126 GLN A C 1
ATOM 977 O O . GLN A 1 126 ? 10.628 -0.610 1.676 1.00 86.75 126 GLN A O 1
ATOM 982 N N . LYS A 1 127 ? 11.489 0.340 3.528 1.00 89.06 127 LYS A N 1
ATOM 983 C CA . LYS A 1 127 ? 12.224 -0.859 3.970 1.00 89.06 127 LYS A CA 1
ATOM 984 C C . LYS A 1 127 ? 11.291 -2.041 4.222 1.00 89.06 127 LYS A C 1
ATOM 986 O O . LYS A 1 127 ? 11.612 -3.163 3.845 1.00 89.06 127 LYS A O 1
ATOM 991 N N . ASN A 1 128 ? 10.133 -1.785 4.821 1.00 88.25 128 ASN A N 1
ATOM 992 C CA . ASN A 1 128 ? 9.130 -2.806 5.098 1.00 88.25 128 ASN A CA 1
ATOM 993 C C . ASN A 1 128 ? 8.503 -3.355 3.809 1.00 88.25 128 ASN A C 1
ATOM 995 O O . ASN A 1 128 ? 8.320 -4.559 3.691 1.00 88.25 128 ASN A O 1
ATOM 999 N N . LEU A 1 129 ? 8.244 -2.502 2.813 1.00 87.75 129 LEU A N 1
ATOM 1000 C CA . LEU A 1 129 ? 7.761 -2.921 1.489 1.00 87.75 129 LEU A CA 1
ATOM 1001 C C . LEU A 1 129 ? 8.803 -3.710 0.683 1.00 87.75 129 LEU A C 1
ATOM 1003 O O . LEU A 1 129 ? 8.440 -4.456 -0.223 1.00 87.75 129 LEU A O 1
ATOM 1007 N N . GLU A 1 130 ? 10.090 -3.507 0.959 1.00 86.75 130 GLU A N 1
ATOM 1008 C CA . GLU A 1 130 ? 11.190 -4.251 0.337 1.00 86.75 130 GLU A CA 1
ATOM 1009 C C . GLU A 1 130 ? 11.475 -5.586 1.046 1.00 86.75 130 GLU A C 1
ATOM 1011 O O . GLU A 1 130 ? 12.159 -6.434 0.473 1.00 86.75 130 GLU A O 1
ATOM 1016 N N . ASN A 1 131 ? 10.933 -5.800 2.251 1.00 87.81 131 ASN A N 1
ATOM 1017 C CA . ASN A 1 131 ? 11.089 -7.027 3.026 1.00 87.81 131 ASN A CA 1
ATOM 1018 C C . ASN A 1 131 ? 9.891 -7.984 2.819 1.00 87.81 131 ASN A C 1
ATOM 1020 O O . ASN A 1 131 ? 8.809 -7.713 3.341 1.00 87.81 131 ASN A O 1
ATOM 1024 N N . PRO A 1 132 ? 10.069 -9.132 2.135 1.00 80.06 132 PRO A N 1
ATOM 1025 C CA . PRO A 1 132 ? 8.988 -10.093 1.894 1.00 80.06 132 PRO A CA 1
ATOM 1026 C C . PRO A 1 132 ? 8.421 -10.737 3.166 1.00 80.06 132 PRO A C 1
ATOM 1028 O O . PRO A 1 132 ? 7.272 -11.170 3.159 1.00 80.06 132 PRO A O 1
ATOM 1031 N N . ASP A 1 133 ? 9.214 -10.799 4.239 1.00 86.12 133 ASP A N 1
ATOM 1032 C CA . ASP A 1 133 ? 8.845 -11.450 5.501 1.00 86.12 133 ASP A CA 1
ATOM 1033 C C . ASP A 1 133 ? 8.231 -10.466 6.511 1.00 86.12 133 ASP A C 1
ATOM 1035 O O . ASP A 1 133 ? 7.933 -10.836 7.650 1.00 86.12 133 ASP A O 1
ATOM 1039 N N . HIS A 1 134 ? 8.063 -9.193 6.135 1.00 85.94 134 HIS A N 1
ATOM 1040 C CA . HIS A 1 134 ? 7.475 -8.205 7.026 1.00 85.94 134 HIS A CA 1
ATOM 1041 C C . HIS A 1 134 ? 5.965 -8.422 7.172 1.00 85.94 134 HIS A C 1
ATOM 1043 O O . HIS A 1 134 ? 5.204 -8.356 6.206 1.00 85.94 134 HIS A O 1
ATOM 1049 N N . VAL A 1 135 ? 5.535 -8.643 8.414 1.00 83.56 135 VAL A N 1
ATOM 1050 C CA . VAL A 1 135 ? 4.125 -8.750 8.786 1.00 83.56 135 VAL A CA 1
ATOM 1051 C C . VAL A 1 135 ? 3.638 -7.386 9.259 1.00 83.56 135 VAL A C 1
ATOM 1053 O O . VAL A 1 135 ? 4.223 -6.797 10.166 1.00 83.56 135 VAL A O 1
ATOM 1056 N N . TRP A 1 136 ? 2.559 -6.903 8.649 1.00 81.38 136 TRP A N 1
ATOM 1057 C CA . TRP A 1 136 ? 1.883 -5.677 9.060 1.00 81.38 136 TRP A CA 1
ATOM 1058 C C . TRP A 1 136 ? 0.882 -5.999 10.175 1.00 81.38 136 TRP A C 1
ATOM 1060 O O . TRP A 1 136 ? -0.012 -6.824 9.978 1.00 81.38 136 TRP A O 1
ATOM 1070 N N . GLU A 1 137 ? 1.056 -5.374 11.339 1.00 78.31 137 GLU A N 1
ATOM 1071 C CA . GLU A 1 137 ? 0.156 -5.497 12.493 1.00 78.31 137 GLU A CA 1
ATOM 1072 C C . GLU A 1 137 ? -0.929 -4.413 12.450 1.00 78.31 137 GLU A C 1
ATOM 1074 O O . GLU A 1 137 ? -0.686 -3.307 11.959 1.00 78.31 137 GLU A O 1
ATOM 1079 N N . PHE A 1 138 ? -2.121 -4.740 12.951 1.00 67.50 138 PHE A N 1
ATOM 1080 C CA . PHE A 1 138 ? -3.308 -3.882 12.930 1.00 67.50 138 PHE A CA 1
ATOM 1081 C C . PHE A 1 138 ? -3.706 -3.457 14.350 1.00 67.50 138 PHE A C 1
ATOM 1083 O O . PHE A 1 138 ? -3.557 -4.290 15.277 1.00 67.50 138 PHE A O 1
#

Sequence (138 aa):
MTSKKISVNPAQKVNALVLPAECLSEIVQACSDYLIIAEQEKTKRRAIEAWEKKSLAEIKAKSDLLIGYLERSFDERAKNFQSLFEVVDHAIASDNNQQLSLALNAIVDLAKSSPFKDLADLSTVQKNLENPDHVWEF

pLDDT: mean 87.23, std 15.67, range [35.91, 98.25]